Protein AF-A0A369QYZ6-F1 (afdb_monomer_lite)

Radius of gyration: 21.4 Å; chains: 1; bounding box: 82×43×47 Å

pLDDT: mean 86.19, std 14.92, range [37.97, 97.81]

Structure (mmCIF, N/CA/C/O backbone):
data_AF-A0A369QYZ6-F1
#
_entry.id   AF-A0A369QYZ6-F1
#
loop_
_atom_site.group_PDB
_atom_site.id
_atom_site.type_symbol
_atom_site.label_atom_id
_atom_site.label_alt_id
_atom_site.label_comp_id
_atom_site.label_asym_id
_atom_site.label_entity_id
_atom_site.label_seq_id
_atom_site.pdbx_PDB_ins_code
_atom_site.Cartn_x
_atom_site.Cartn_y
_atom_site.Cartn_z
_atom_site.occupancy
_atom_site.B_iso_or_equiv
_atom_site.auth_seq_id
_atom_site.auth_comp_id
_atom_site.auth_asym_id
_atom_site.auth_atom_id
_atom_site.pdbx_PDB_model_num
ATOM 1 N N . MET A 1 1 ? -58.964 -28.642 27.534 1.00 44.19 1 MET A N 1
ATOM 2 C CA . MET A 1 1 ? -57.500 -28.870 27.513 1.00 44.19 1 MET A CA 1
ATOM 3 C C . MET A 1 1 ? -57.176 -29.201 26.060 1.00 44.19 1 MET A C 1
ATOM 5 O O . MET A 1 1 ? -57.828 -30.085 25.542 1.00 44.19 1 MET A O 1
ATOM 9 N N . THR A 1 2 ? -56.388 -28.465 25.279 1.00 37.97 2 THR A N 1
ATOM 10 C CA . THR A 1 2 ? -55.137 -27.760 25.583 1.00 37.97 2 THR A CA 1
ATOM 11 C C . THR A 1 2 ? -54.899 -26.732 24.465 1.00 37.97 2 THR A C 1
ATOM 13 O O . THR A 1 2 ? -55.054 -27.058 23.292 1.00 37.97 2 THR A O 1
ATOM 16 N N . ARG A 1 3 ? -54.572 -25.483 24.820 1.00 47.41 3 ARG A N 1
ATOM 17 C CA . ARG A 1 3 ? -54.133 -24.442 23.876 1.00 47.41 3 ARG A CA 1
ATOM 18 C C . ARG A 1 3 ? -52.657 -24.700 23.562 1.00 47.41 3 ARG A C 1
ATOM 20 O O . ARG A 1 3 ? -51.866 -24.739 24.498 1.00 47.41 3 ARG A O 1
ATOM 27 N N . ILE A 1 4 ? -52.298 -24.891 22.294 1.00 53.59 4 ILE A N 1
ATOM 28 C CA . ILE A 1 4 ? -50.894 -24.955 21.869 1.00 53.59 4 ILE A CA 1
ATOM 29 C C . ILE A 1 4 ? -50.514 -23.572 21.350 1.00 53.59 4 ILE A C 1
ATOM 31 O O . ILE A 1 4 ? -51.007 -23.103 20.327 1.00 53.59 4 ILE A O 1
ATOM 35 N N . THR A 1 5 ? -49.690 -22.906 22.144 1.00 53.66 5 THR A N 1
ATOM 36 C CA . THR A 1 5 ? -49.102 -21.592 21.912 1.00 53.66 5 THR A CA 1
ATOM 37 C C . THR A 1 5 ? -48.083 -21.694 20.777 1.00 53.66 5 THR A C 1
ATOM 39 O O . THR A 1 5 ? -47.119 -22.449 20.886 1.00 53.66 5 THR A O 1
ATOM 42 N N . ALA A 1 6 ? -48.283 -20.945 19.692 1.00 45.88 6 ALA A N 1
ATOM 43 C CA . ALA A 1 6 ? -47.274 -20.771 18.652 1.00 45.88 6 ALA A CA 1
ATOM 44 C C . ALA A 1 6 ? -46.126 -19.915 19.213 1.00 45.88 6 ALA A C 1
ATOM 46 O O . ALA A 1 6 ? -46.329 -18.749 19.557 1.00 45.88 6 ALA A O 1
ATOM 47 N N . LEU A 1 7 ? -44.941 -20.515 19.361 1.00 50.94 7 LEU A N 1
ATOM 48 C CA . LEU A 1 7 ? -43.720 -19.824 19.765 1.00 50.94 7 LEU A CA 1
ATOM 49 C C . LEU A 1 7 ? -43.148 -19.041 18.575 1.00 50.94 7 LEU A C 1
ATOM 51 O O . LEU A 1 7 ? -43.071 -19.544 17.457 1.00 50.94 7 LEU A O 1
ATOM 55 N N . ALA A 1 8 ? -42.760 -17.803 18.854 1.00 49.84 8 ALA A N 1
ATOM 56 C CA . ALA A 1 8 ? -42.253 -16.821 17.914 1.00 49.84 8 ALA A CA 1
ATOM 57 C C . ALA A 1 8 ? -40.897 -17.209 17.292 1.00 49.84 8 ALA A C 1
ATOM 59 O O . ALA A 1 8 ? -39.930 -17.471 18.004 1.00 49.84 8 ALA A O 1
ATOM 60 N N . CYS A 1 9 ? -40.807 -17.138 15.961 1.00 49.28 9 CYS A N 1
ATOM 61 C CA . CYS A 1 9 ? -39.552 -17.056 15.213 1.00 49.28 9 CYS A CA 1
ATOM 62 C C . CYS A 1 9 ? -39.265 -15.586 14.869 1.00 49.28 9 CYS A C 1
ATOM 64 O O . CYS A 1 9 ? -39.647 -15.123 13.800 1.00 49.28 9 CYS A O 1
ATOM 66 N N . VAL A 1 10 ? -38.607 -14.839 15.760 1.00 56.41 10 VAL A N 1
ATOM 67 C CA . VAL A 1 10 ? -38.053 -13.507 15.443 1.00 56.41 10 VAL A CA 1
ATOM 68 C C . VAL A 1 10 ? -36.713 -13.352 16.164 1.00 56.41 10 VAL A C 1
ATOM 70 O O . VAL A 1 10 ? -36.670 -12.851 17.281 1.00 56.41 10 VAL A O 1
ATOM 73 N N . ALA A 1 11 ? -35.618 -13.829 15.564 1.00 52.50 11 ALA A N 1
ATOM 74 C CA . ALA A 1 11 ? -34.265 -13.606 16.097 1.00 52.50 11 ALA A CA 1
ATOM 75 C C . ALA A 1 11 ? -33.144 -13.773 15.043 1.00 52.50 11 ALA A C 1
ATOM 77 O O . ALA A 1 11 ? -32.142 -14.417 15.327 1.00 52.50 11 ALA A O 1
ATOM 78 N N . LEU A 1 12 ? -33.289 -13.245 13.816 1.00 54.00 12 LEU A N 1
ATOM 79 C CA . LEU A 1 12 ? -32.292 -13.474 12.743 1.00 54.00 12 LEU A CA 1
ATOM 80 C C . LEU A 1 12 ? -31.980 -12.273 11.823 1.00 54.00 12 LEU A C 1
ATOM 82 O O . LEU A 1 12 ? -31.528 -12.476 10.703 1.00 54.00 12 LEU A O 1
ATOM 86 N N . ALA A 1 13 ? -32.174 -11.023 12.264 1.00 51.34 13 ALA A N 1
ATOM 87 C CA . ALA A 1 13 ? -32.017 -9.854 11.377 1.00 51.34 13 ALA A CA 1
ATOM 88 C C . ALA A 1 13 ? -30.848 -8.890 11.691 1.00 51.34 13 ALA A C 1
ATOM 90 O O . ALA A 1 13 ? -30.642 -7.950 10.934 1.00 51.34 13 ALA A O 1
ATOM 91 N N . CYS A 1 14 ? -30.061 -9.084 12.757 1.00 49.56 14 CYS A N 1
ATOM 92 C CA . CYS A 1 14 ? -29.054 -8.082 13.169 1.00 49.56 14 CYS A CA 1
ATOM 93 C C . CYS A 1 14 ? -27.592 -8.407 12.799 1.00 49.56 14 CYS A C 1
ATOM 95 O O . CYS A 1 14 ? -26.706 -7.641 13.158 1.00 49.56 14 CYS A O 1
ATOM 97 N N . GLY A 1 15 ? -27.315 -9.509 12.091 1.00 52.78 15 GLY A N 1
ATOM 98 C CA . GLY A 1 15 ? -25.939 -9.914 11.748 1.00 52.78 15 GLY A CA 1
ATOM 99 C C . GLY A 1 15 ? -25.395 -9.361 10.423 1.00 52.78 15 GLY A C 1
ATOM 100 O O . GLY A 1 15 ? -24.191 -9.401 10.196 1.00 52.78 15 GLY A O 1
ATOM 101 N N . SER A 1 16 ? -26.259 -8.857 9.539 1.00 60.16 16 SER A N 1
ATOM 102 C CA . SER A 1 16 ? -25.887 -8.535 8.153 1.00 60.16 16 SER A CA 1
ATOM 103 C C . SER A 1 16 ? -25.119 -7.221 8.021 1.00 60.16 16 SER A C 1
ATOM 105 O O . SER A 1 16 ? -24.186 -7.140 7.232 1.00 60.16 16 SER A O 1
ATOM 107 N N . ALA A 1 17 ? -25.472 -6.208 8.816 1.00 61.09 17 ALA A N 1
ATOM 108 C CA . ALA A 1 17 ? -24.948 -4.855 8.636 1.00 61.09 17 ALA A CA 1
ATOM 109 C C . ALA A 1 17 ? -23.436 -4.755 8.910 1.00 61.09 17 ALA A C 1
ATOM 111 O O . ALA A 1 17 ? -22.721 -4.098 8.162 1.00 61.09 17 ALA A O 1
ATOM 112 N N . ALA A 1 18 ? -22.934 -5.448 9.938 1.00 59.78 18 ALA A N 1
ATOM 113 C CA . ALA A 1 18 ? -21.511 -5.422 10.279 1.00 59.78 18 ALA A CA 1
ATOM 114 C C . ALA A 1 18 ? -20.650 -6.158 9.238 1.00 59.78 18 ALA A C 1
ATOM 116 O O . ALA A 1 18 ? -19.600 -5.660 8.841 1.00 59.78 18 ALA A O 1
ATOM 117 N N . ALA A 1 19 ? -21.123 -7.306 8.742 1.00 62.62 19 ALA A N 1
ATOM 118 C CA . ALA A 1 19 ? -20.434 -8.049 7.688 1.00 62.62 19 ALA A CA 1
ATOM 119 C C . ALA A 1 19 ? -20.420 -7.280 6.353 1.00 62.62 19 ALA A C 1
ATOM 121 O O . ALA A 1 19 ? -19.427 -7.318 5.634 1.00 62.62 19 ALA A O 1
ATOM 122 N N . GLN A 1 20 ? -21.499 -6.550 6.045 1.00 61.28 20 GLN A N 1
ATOM 123 C CA . GLN A 1 20 ? -21.595 -5.706 4.849 1.00 61.28 20 GLN A CA 1
ATOM 124 C C . GLN A 1 20 ? -20.698 -4.460 4.925 1.00 61.28 20 GLN A C 1
ATOM 126 O O . GLN A 1 20 ? -20.114 -4.067 3.918 1.00 61.28 20 GLN A O 1
ATOM 131 N N . ALA A 1 21 ? -20.550 -3.847 6.103 1.00 63.19 21 ALA A N 1
ATOM 132 C CA . ALA A 1 21 ? -19.617 -2.736 6.294 1.00 63.19 21 ALA A CA 1
ATOM 133 C C . ALA A 1 21 ? -18.162 -3.199 6.108 1.00 63.19 21 ALA A C 1
ATOM 135 O O . ALA A 1 21 ? -17.414 -2.603 5.342 1.00 63.19 21 ALA A O 1
ATOM 136 N N . GLN A 1 22 ? -17.789 -4.340 6.702 1.00 71.00 22 GLN A N 1
ATOM 137 C CA . GLN A 1 22 ? -16.449 -4.915 6.543 1.00 71.00 22 GLN A CA 1
ATOM 138 C C . GLN A 1 22 ? -16.117 -5.299 5.093 1.00 71.00 22 GLN A C 1
ATOM 140 O O . GLN A 1 22 ? -14.975 -5.122 4.672 1.00 71.00 22 GLN A O 1
ATOM 145 N N . SER A 1 23 ? -17.087 -5.811 4.324 1.00 78.62 23 SER A N 1
ATOM 146 C CA . SER A 1 23 ? -16.870 -6.098 2.901 1.00 78.62 23 SER A CA 1
ATOM 147 C C . SER A 1 23 ? -16.702 -4.819 2.080 1.00 78.62 23 SER A C 1
ATOM 149 O O . SER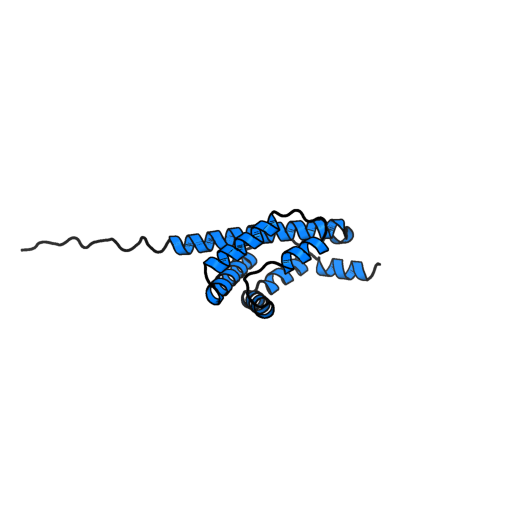 A 1 23 ? -15.816 -4.763 1.234 1.00 78.62 23 SER A O 1
ATOM 151 N N . THR A 1 24 ? -17.492 -3.783 2.378 1.00 90.88 24 THR A N 1
ATOM 152 C CA . THR A 1 24 ? -17.425 -2.488 1.681 1.00 90.88 24 THR A CA 1
ATOM 153 C C . THR A 1 24 ? -16.095 -1.781 1.948 1.00 90.88 24 THR A C 1
ATOM 155 O O . THR A 1 24 ? -15.451 -1.301 1.021 1.00 90.88 24 THR A O 1
ATOM 158 N N . ASP A 1 25 ? -15.634 -1.768 3.198 1.00 95.44 25 ASP A N 1
ATOM 159 C CA . ASP A 1 25 ? -14.352 -1.161 3.570 1.00 95.44 25 ASP A CA 1
ATOM 160 C C . ASP A 1 25 ? -13.165 -1.856 2.907 1.00 95.44 25 ASP A C 1
ATOM 162 O O . ASP A 1 25 ? -12.225 -1.198 2.463 1.00 95.44 25 ASP A O 1
ATOM 166 N N . LEU A 1 26 ? -13.208 -3.190 2.823 1.00 96.56 26 LEU A N 1
ATOM 167 C CA . LEU A 1 26 ? -12.175 -3.959 2.138 1.00 96.56 26 LEU A CA 1
ATOM 168 C C . LEU A 1 26 ? -12.139 -3.637 0.644 1.00 96.56 26 LEU A C 1
ATOM 170 O O . LEU A 1 26 ? -11.059 -3.429 0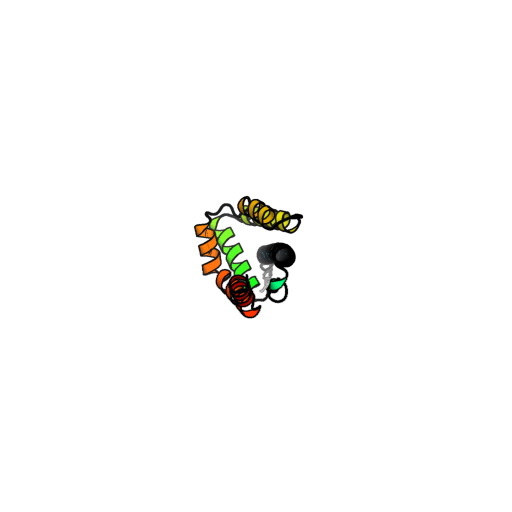.105 1.00 96.56 26 LEU A O 1
ATOM 174 N N . GLU A 1 27 ? -13.298 -3.576 -0.011 1.00 96.81 27 GLU A N 1
ATOM 175 C CA . GLU A 1 27 ? -13.402 -3.229 -1.433 1.00 96.81 27 GLU A CA 1
ATOM 176 C C . GLU A 1 27 ? -12.870 -1.820 -1.715 1.00 96.81 27 GLU A C 1
ATOM 178 O O . GLU A 1 27 ? -12.121 -1.623 -2.670 1.00 96.81 27 GLU A O 1
ATOM 183 N N . ARG A 1 28 ? -13.196 -0.849 -0.854 1.00 97.12 28 ARG A N 1
ATOM 184 C CA . ARG A 1 28 ? -12.668 0.521 -0.935 1.00 97.12 28 ARG A CA 1
ATOM 185 C C . ARG A 1 28 ? -11.156 0.555 -0.750 1.00 97.12 28 ARG A C 1
ATOM 187 O O . ARG A 1 28 ? -10.452 1.214 -1.514 1.00 97.12 28 ARG A O 1
ATOM 194 N N . PHE A 1 29 ? -10.650 -0.174 0.245 1.00 96.19 29 PHE A N 1
ATOM 195 C CA . PHE A 1 29 ? -9.220 -0.231 0.525 1.00 96.19 29 PHE A CA 1
ATOM 196 C C . PHE A 1 29 ? -8.433 -0.843 -0.635 1.00 96.19 29 PHE A C 1
ATOM 198 O O . PHE A 1 29 ? -7.412 -0.295 -1.045 1.00 96.19 29 PHE A O 1
ATOM 205 N N . GLU A 1 30 ? -8.932 -1.954 -1.169 1.00 96.94 30 GLU A N 1
ATOM 206 C CA . GLU A 1 30 ? -8.381 -2.643 -2.331 1.00 96.94 30 GLU A CA 1
ATOM 207 C C . GLU A 1 30 ? -8.349 -1.731 -3.552 1.00 96.94 30 GLU A C 1
ATOM 209 O O . GLU A 1 30 ? -7.273 -1.485 -4.090 1.00 96.94 30 GLU A O 1
ATOM 214 N N . ALA A 1 31 ? -9.491 -1.148 -3.924 1.00 97.25 31 ALA A N 1
ATOM 215 C CA . ALA A 1 31 ? -9.584 -0.276 -5.089 1.00 97.25 31 ALA A CA 1
ATOM 216 C C . ALA A 1 31 ? -8.630 0.926 -4.990 1.00 97.25 31 ALA A C 1
ATOM 218 O O . ALA A 1 31 ? -7.938 1.255 -5.956 1.00 97.25 31 ALA A O 1
ATOM 219 N N . ALA A 1 32 ? -8.546 1.564 -3.817 1.00 95.81 32 ALA A N 1
ATOM 220 C CA . ALA A 1 32 ? -7.617 2.668 -3.599 1.00 95.81 32 ALA A CA 1
ATOM 221 C C . ALA A 1 32 ? -6.151 2.210 -3.712 1.00 95.81 32 ALA A C 1
ATOM 223 O O . ALA A 1 32 ? -5.346 2.855 -4.387 1.00 95.81 32 ALA A O 1
ATOM 224 N N . ALA A 1 33 ? -5.795 1.080 -3.096 1.00 95.00 33 ALA A N 1
ATOM 225 C CA . ALA A 1 33 ? -4.435 0.552 -3.123 1.00 95.00 33 ALA A CA 1
ATOM 226 C C . ALA A 1 33 ? -3.994 0.100 -4.526 1.00 95.00 33 ALA A C 1
ATOM 228 O O . ALA A 1 33 ? -2.843 0.330 -4.910 1.00 95.00 33 ALA A O 1
ATOM 229 N N . GLU A 1 34 ? -4.884 -0.523 -5.298 1.00 96.50 34 GLU A N 1
ATOM 230 C CA . GLU A 1 34 ? -4.646 -0.898 -6.694 1.00 96.50 34 GLU A CA 1
ATOM 231 C C . GLU A 1 34 ? -4.431 0.336 -7.568 1.00 96.50 34 GLU A C 1
ATOM 233 O O . GLU A 1 34 ? -3.423 0.415 -8.271 1.00 96.50 34 GLU A O 1
ATOM 238 N N . ALA A 1 35 ? -5.314 1.334 -7.463 1.00 96.31 35 ALA A N 1
ATOM 239 C CA . ALA A 1 35 ? -5.206 2.578 -8.217 1.00 96.31 35 ALA A CA 1
ATOM 240 C C . ALA A 1 35 ? -3.906 3.332 -7.900 1.00 96.31 35 ALA A C 1
ATOM 242 O O . ALA A 1 35 ? -3.207 3.776 -8.812 1.00 96.31 35 ALA A O 1
ATOM 243 N N . MET A 1 36 ? -3.532 3.434 -6.622 1.00 94.56 36 MET A N 1
ATOM 244 C CA . MET A 1 36 ? -2.246 4.015 -6.227 1.00 94.56 36 MET A CA 1
ATOM 245 C C . MET A 1 36 ? -1.064 3.195 -6.765 1.00 94.56 36 MET A C 1
ATOM 247 O O . MET A 1 36 ? -0.096 3.758 -7.273 1.00 94.56 36 MET A O 1
ATOM 251 N N . SER A 1 37 ? -1.123 1.864 -6.699 1.00 94.69 37 SER A N 1
ATOM 252 C CA . SER A 1 37 ? -0.044 1.013 -7.222 1.00 94.69 37 SER A CA 1
ATOM 253 C C . SER A 1 37 ? 0.117 1.177 -8.734 1.00 94.69 37 SER A C 1
ATOM 255 O O . SER A 1 37 ? 1.243 1.301 -9.213 1.00 94.69 37 SER A O 1
ATOM 257 N N . ALA A 1 38 ? -0.990 1.258 -9.476 1.00 95.50 38 ALA A N 1
ATOM 258 C CA . ALA A 1 38 ? -0.992 1.481 -10.919 1.00 95.50 38 ALA A CA 1
ATOM 259 C C . ALA A 1 38 ? -0.343 2.820 -11.286 1.00 95.50 38 ALA A C 1
ATOM 261 O O . ALA A 1 38 ? 0.526 2.862 -12.157 1.00 95.50 38 ALA A O 1
ATOM 262 N N . GLN A 1 39 ? -0.699 3.896 -10.579 1.00 95.12 39 GLN A N 1
ATOM 263 C CA . GLN A 1 39 ? -0.086 5.213 -10.769 1.00 95.12 39 GLN A CA 1
ATOM 264 C C . GLN A 1 39 ? 1.414 5.193 -10.471 1.00 95.12 39 GLN A C 1
ATOM 266 O O . GLN A 1 39 ? 2.222 5.642 -11.283 1.00 95.12 39 GLN A O 1
ATOM 271 N N . MET A 1 40 ? 1.808 4.610 -9.336 1.00 94.50 40 MET A N 1
ATOM 272 C CA . MET A 1 40 ? 3.216 4.481 -8.966 1.00 94.50 40 MET A CA 1
ATOM 273 C C . MET A 1 40 ? 4.001 3.696 -10.025 1.00 94.50 40 MET A C 1
ATOM 275 O O . MET A 1 40 ? 5.114 4.076 -10.383 1.00 94.50 40 MET A O 1
ATOM 279 N N . PHE A 1 41 ? 3.439 2.604 -10.543 1.00 94.81 41 PHE A N 1
ATOM 280 C CA . PHE A 1 41 ? 4.082 1.791 -11.571 1.00 94.81 41 PHE A CA 1
ATOM 281 C C . PHE A 1 41 ? 4.156 2.502 -12.923 1.00 94.81 41 PHE A C 1
ATOM 283 O O . PHE A 1 41 ? 5.185 2.382 -13.588 1.00 94.81 41 PHE A O 1
ATOM 290 N N . ALA A 1 42 ? 3.147 3.292 -13.298 1.00 94.25 42 ALA A N 1
ATOM 291 C CA . ALA A 1 42 ? 3.202 4.143 -14.485 1.00 94.25 42 ALA A CA 1
ATOM 292 C C . ALA A 1 42 ? 4.356 5.154 -14.387 1.00 94.25 42 ALA A C 1
ATOM 294 O O . ALA A 1 42 ? 5.211 5.194 -15.270 1.00 94.25 42 ALA A O 1
ATOM 295 N N . LEU A 1 43 ? 4.468 5.863 -13.261 1.00 94.50 43 LEU A N 1
ATOM 296 C CA . LEU A 1 43 ? 5.562 6.807 -13.015 1.00 94.50 43 LEU A CA 1
ATOM 297 C C . LEU A 1 43 ? 6.938 6.115 -13.004 1.00 94.50 43 LEU A C 1
ATOM 299 O O . LEU A 1 43 ? 7.899 6.623 -13.579 1.00 94.50 43 LEU A O 1
ATOM 303 N N . ILE A 1 44 ? 7.052 4.916 -12.415 1.00 93.25 44 ILE A N 1
ATOM 304 C CA . ILE A 1 44 ? 8.296 4.127 -12.477 1.00 93.25 44 ILE A CA 1
ATOM 305 C C . ILE A 1 44 ? 8.631 3.733 -13.920 1.00 93.25 44 ILE A C 1
ATOM 307 O O . ILE A 1 44 ? 9.806 3.757 -14.286 1.00 93.25 44 ILE A O 1
ATOM 311 N N . ALA A 1 45 ? 7.643 3.347 -14.732 1.00 93.56 45 ALA A N 1
ATOM 312 C CA . ALA A 1 45 ? 7.860 2.994 -16.132 1.00 93.56 45 ALA A CA 1
ATOM 313 C C . ALA A 1 45 ? 8.334 4.200 -16.954 1.00 93.56 45 ALA A C 1
ATOM 315 O O . ALA A 1 45 ? 9.218 4.049 -17.797 1.00 93.56 45 ALA A O 1
ATOM 316 N N . GLU A 1 46 ? 7.781 5.384 -16.688 1.00 93.19 46 GLU A N 1
ATOM 317 C CA . GLU A 1 46 ? 8.176 6.640 -17.330 1.00 93.19 46 GLU A CA 1
ATOM 318 C C . GLU A 1 46 ? 9.599 7.054 -16.946 1.00 93.19 46 GLU A C 1
ATOM 320 O O . GLU A 1 46 ? 10.431 7.309 -17.819 1.00 93.19 46 GLU A O 1
ATOM 325 N N . GLU A 1 47 ? 9.911 7.068 -15.648 1.00 91.31 47 GLU A N 1
ATOM 326 C CA . GLU A 1 47 ? 11.239 7.443 -15.157 1.00 91.31 47 GLU A CA 1
ATOM 327 C C . GLU A 1 47 ? 12.300 6.389 -15.512 1.00 91.31 47 GLU A C 1
ATOM 329 O O . GLU A 1 47 ? 13.459 6.724 -15.778 1.00 91.31 47 GLU A O 1
ATOM 334 N N . ARG A 1 48 ? 11.930 5.099 -15.508 1.00 91.31 48 ARG A N 1
ATOM 335 C CA . ARG A 1 48 ? 12.835 3.962 -15.744 1.00 91.31 48 ARG A CA 1
ATOM 336 C C . ARG A 1 48 ? 12.235 2.934 -16.715 1.00 91.31 48 ARG A C 1
ATOM 338 O O . ARG A 1 48 ? 11.895 1.824 -16.295 1.00 91.31 48 ARG A O 1
ATOM 345 N N . PRO A 1 49 ? 12.252 3.213 -18.033 1.00 90.94 49 PRO A N 1
ATOM 346 C CA . PRO A 1 49 ? 11.663 2.336 -19.052 1.00 90.94 49 PRO A CA 1
ATOM 347 C C . PRO A 1 49 ? 12.205 0.903 -19.054 1.00 90.94 49 PRO A C 1
ATOM 349 O O . PRO A 1 49 ? 11.484 -0.040 -19.368 1.00 90.94 49 PRO A O 1
ATOM 352 N N . ALA A 1 50 ? 13.464 0.711 -18.644 1.00 90.56 50 ALA A N 1
ATOM 353 C CA . ALA A 1 50 ? 14.083 -0.611 -18.523 1.00 90.56 50 ALA A CA 1
ATOM 354 C C . ALA A 1 50 ? 13.383 -1.535 -17.504 1.00 90.56 50 ALA A C 1
ATOM 356 O O . ALA A 1 50 ? 13.583 -2.746 -17.550 1.00 90.56 50 ALA A O 1
ATOM 357 N N . LEU A 1 51 ? 12.577 -0.986 -16.586 1.00 91.38 51 LEU A N 1
ATOM 358 C CA . LEU A 1 51 ? 11.825 -1.756 -15.594 1.00 91.38 51 LEU A CA 1
ATOM 359 C C . LEU A 1 51 ? 10.388 -2.061 -16.019 1.00 91.38 51 LEU A C 1
ATOM 361 O O . LEU A 1 51 ? 9.755 -2.888 -15.371 1.00 91.38 51 LEU A O 1
ATOM 365 N N . ALA A 1 52 ? 9.879 -1.442 -17.091 1.00 90.62 52 ALA A N 1
ATOM 366 C CA . ALA A 1 52 ? 8.462 -1.500 -17.449 1.00 90.62 52 ALA A CA 1
ATOM 367 C C . ALA A 1 52 ? 7.939 -2.938 -17.627 1.00 90.62 52 ALA A C 1
ATOM 369 O O . ALA A 1 52 ? 6.848 -3.263 -17.173 1.00 90.62 52 ALA A O 1
ATOM 370 N N . GLY A 1 53 ? 8.743 -3.825 -18.224 1.00 91.31 53 GLY A N 1
ATOM 371 C CA . GLY A 1 53 ? 8.381 -5.234 -18.431 1.00 91.31 53 GLY A CA 1
ATOM 372 C C . GLY A 1 53 ? 8.482 -6.129 -17.190 1.00 91.31 53 GLY A C 1
ATOM 373 O O . GLY A 1 53 ? 8.164 -7.309 -17.281 1.00 91.31 53 GLY A O 1
ATOM 374 N N . ALA A 1 54 ? 8.953 -5.597 -16.062 1.00 94.56 54 ALA A N 1
ATOM 375 C CA . ALA A 1 54 ? 9.122 -6.323 -14.806 1.00 94.56 54 ALA A CA 1
ATOM 376 C C . ALA A 1 54 ? 8.291 -5.715 -13.668 1.00 94.56 54 ALA A C 1
ATOM 378 O O . ALA A 1 54 ? 8.492 -6.077 -12.511 1.00 94.56 54 ALA A O 1
ATOM 379 N N . LEU A 1 55 ? 7.406 -4.754 -13.962 1.00 94.00 55 LEU A N 1
ATOM 380 C CA . LEU A 1 55 ? 6.535 -4.170 -12.948 1.00 94.00 55 LEU A CA 1
ATOM 381 C C . LEU A 1 55 ? 5.538 -5.225 -12.449 1.00 94.00 55 LEU A C 1
ATOM 383 O O . LEU A 1 55 ? 5.015 -5.995 -13.258 1.00 94.00 55 LEU A O 1
ATOM 387 N N . PRO A 1 56 ? 5.285 -5.297 -11.133 1.00 94.06 56 PRO A N 1
ATOM 388 C CA . PRO A 1 56 ? 4.311 -6.234 -10.611 1.00 94.06 56 PRO A CA 1
ATOM 389 C C . PRO A 1 56 ? 2.883 -5.901 -11.030 1.00 94.06 56 PRO A C 1
ATOM 391 O O . PRO A 1 56 ? 2.547 -4.746 -11.272 1.00 94.06 56 PRO A O 1
ATOM 394 N N . ASP A 1 57 ? 2.037 -6.927 -11.041 1.00 93.50 57 ASP A N 1
ATOM 395 C CA . ASP A 1 57 ? 0.597 -6.749 -11.189 1.00 93.50 57 ASP A CA 1
ATOM 396 C C . ASP A 1 57 ? 0.009 -5.988 -9.988 1.00 93.50 57 ASP A C 1
ATOM 398 O O . ASP A 1 57 ? 0.473 -6.119 -8.846 1.00 93.50 57 ASP A O 1
ATOM 402 N N . THR A 1 58 ? -1.010 -5.179 -10.241 1.00 93.69 58 THR A N 1
ATOM 403 C CA . THR A 1 58 ? -1.678 -4.373 -9.221 1.00 93.69 58 THR A CA 1
ATOM 404 C C . THR A 1 58 ? -2.784 -5.150 -8.524 1.00 93.69 58 THR A C 1
ATOM 406 O O . THR A 1 58 ? -2.930 -4.998 -7.311 1.00 93.69 58 THR A O 1
ATOM 409 N N . ASP A 1 59 ? -3.452 -6.060 -9.233 1.00 95.06 59 ASP A N 1
ATOM 410 C CA . ASP A 1 59 ? -4.694 -6.706 -8.797 1.00 95.06 59 ASP A CA 1
ATOM 411 C C . ASP A 1 59 ? -4.539 -7.498 -7.492 1.00 95.06 59 ASP A C 1
ATOM 413 O O . ASP A 1 59 ? -3.614 -8.296 -7.314 1.00 95.06 59 ASP A O 1
ATOM 417 N N . TRP A 1 60 ? -5.448 -7.317 -6.541 1.00 93.88 60 TRP A N 1
ATOM 418 C CA . TRP A 1 60 ? -5.445 -7.992 -5.251 1.00 93.88 60 TRP A CA 1
ATOM 419 C C . TRP A 1 60 ? -5.993 -9.413 -5.375 1.00 93.88 60 TRP A C 1
ATOM 421 O O . TRP A 1 60 ? -7.190 -9.687 -5.343 1.00 93.88 60 TRP A O 1
ATOM 431 N N . GLY A 1 61 ? -5.075 -10.376 -5.427 1.00 92.88 61 GLY A N 1
ATOM 432 C CA . GLY A 1 61 ? -5.420 -11.783 -5.252 1.00 92.88 61 GLY A CA 1
ATOM 433 C C . GLY A 1 61 ? -5.878 -12.116 -3.818 1.00 92.88 61 GLY A C 1
ATOM 434 O O . GLY A 1 61 ? -5.761 -11.295 -2.902 1.00 92.88 61 GLY A O 1
ATOM 435 N N . PRO A 1 62 ? -6.308 -13.369 -3.567 1.00 94.38 62 PRO A N 1
ATOM 436 C CA . PRO A 1 62 ? -6.848 -13.794 -2.271 1.00 94.38 62 PRO A CA 1
ATOM 437 C C . PRO A 1 62 ? -5.953 -13.474 -1.065 1.00 94.38 62 PRO A C 1
ATOM 439 O O . PRO A 1 62 ? -6.450 -13.041 -0.032 1.00 94.38 62 PRO A O 1
ATOM 442 N N . ALA A 1 63 ? -4.631 -13.625 -1.207 1.00 93.00 63 ALA A N 1
ATOM 443 C CA . ALA A 1 63 ? -3.680 -13.348 -0.129 1.00 93.00 63 ALA A CA 1
ATOM 444 C C . ALA A 1 63 ? -3.634 -11.861 0.267 1.00 93.00 63 ALA A C 1
ATOM 446 O O . ALA A 1 63 ? -3.500 -11.545 1.446 1.00 93.00 63 ALA A O 1
ATOM 447 N N . PHE A 1 64 ? -3.756 -10.949 -0.702 1.00 95.00 64 PHE A N 1
ATOM 448 C CA . PHE A 1 64 ? -3.814 -9.512 -0.430 1.00 95.00 64 PHE A CA 1
ATOM 449 C C . PHE A 1 64 ? -5.142 -9.126 0.209 1.00 95.00 64 PHE A C 1
ATOM 451 O O . PHE A 1 64 ? -5.145 -8.367 1.172 1.00 95.00 64 PHE A O 1
ATOM 458 N N . ARG A 1 65 ? -6.254 -9.709 -0.255 1.00 96.00 65 ARG A N 1
ATOM 459 C CA . ARG A 1 65 ? -7.578 -9.476 0.336 1.00 96.00 65 ARG A CA 1
ATOM 460 C C . ARG A 1 65 ? -7.660 -9.951 1.785 1.00 96.00 65 ARG A C 1
ATOM 462 O O . ARG A 1 65 ? -8.176 -9.230 2.633 1.00 96.00 65 ARG A O 1
ATOM 469 N N . GLU A 1 66 ? -7.115 -11.129 2.086 1.00 95.81 66 GLU A N 1
ATOM 470 C CA . GLU A 1 66 ? -7.035 -11.648 3.457 1.00 95.81 66 GLU A CA 1
ATOM 471 C C . GLU A 1 66 ? -6.175 -10.741 4.352 1.00 95.81 66 GLU A C 1
ATOM 473 O O . GLU A 1 66 ? -6.611 -10.335 5.434 1.00 95.81 66 GLU A O 1
ATOM 478 N N . ALA A 1 67 ? -4.989 -10.352 3.874 1.00 96.69 67 ALA A N 1
ATOM 479 C CA . ALA A 1 67 ? -4.109 -9.439 4.594 1.00 96.69 67 ALA A CA 1
ATOM 480 C C . ALA A 1 67 ? -4.761 -8.065 4.812 1.00 96.69 67 ALA A C 1
ATOM 482 O O . ALA A 1 67 ? -4.709 -7.526 5.915 1.00 96.69 67 ALA A O 1
ATOM 483 N N . GLY A 1 68 ? -5.411 -7.508 3.789 1.00 95.81 68 GLY A N 1
ATOM 484 C CA . GLY A 1 68 ? -6.102 -6.223 3.851 1.00 95.81 68 GLY A CA 1
ATOM 485 C C . GLY A 1 68 ? -7.250 -6.227 4.855 1.00 95.81 68 GLY A C 1
ATOM 486 O O . GLY A 1 68 ? -7.350 -5.309 5.668 1.00 95.81 68 GLY A O 1
ATOM 487 N N . ALA A 1 69 ? -8.053 -7.294 4.881 1.00 96.31 69 ALA A N 1
ATOM 488 C CA . ALA A 1 69 ? -9.111 -7.463 5.874 1.00 96.31 69 ALA A CA 1
ATOM 489 C C . ALA A 1 69 ? -8.545 -7.491 7.303 1.00 96.31 69 ALA A C 1
ATOM 491 O O . ALA A 1 69 ? -9.054 -6.799 8.186 1.00 96.31 69 ALA A O 1
ATOM 492 N N . CYS A 1 70 ? -7.451 -8.232 7.518 1.00 97.12 70 CYS A N 1
ATOM 493 C CA . CYS A 1 70 ? -6.738 -8.251 8.796 1.00 97.12 70 CYS A CA 1
ATOM 494 C C . CYS A 1 70 ? -6.215 -6.858 9.182 1.00 97.12 70 CYS A C 1
ATOM 496 O O . CYS A 1 70 ? -6.397 -6.432 10.321 1.00 97.12 70 CYS A O 1
ATOM 498 N N . VAL A 1 71 ? -5.604 -6.119 8.249 1.00 96.19 71 VAL A N 1
ATOM 499 C CA . VAL A 1 71 ? -5.079 -4.767 8.506 1.00 96.19 71 VAL A CA 1
ATOM 500 C C . VAL A 1 71 ? -6.201 -3.827 8.944 1.00 96.19 71 VAL A C 1
ATOM 502 O O . VAL A 1 71 ? -6.064 -3.159 9.971 1.00 96.19 71 VAL A O 1
ATOM 505 N N . LEU A 1 72 ? -7.323 -3.806 8.220 1.00 95.81 72 LEU A N 1
ATOM 506 C CA . LEU A 1 72 ? -8.479 -2.973 8.560 1.00 95.81 72 LEU A CA 1
ATOM 507 C C . LEU A 1 72 ? -9.037 -3.316 9.945 1.00 95.81 72 LEU A C 1
ATOM 509 O O . LEU A 1 72 ? -9.297 -2.415 10.740 1.00 95.81 72 LEU A O 1
ATOM 513 N N . ASP A 1 73 ? -9.156 -4.604 10.273 1.00 95.56 73 ASP A N 1
ATOM 514 C CA . ASP A 1 73 ? -9.606 -5.058 11.593 1.00 95.56 73 ASP A CA 1
ATOM 515 C C . ASP A 1 73 ? -8.650 -4.638 12.726 1.00 95.56 73 ASP A C 1
ATOM 517 O O . ASP A 1 73 ? -9.076 -4.154 13.781 1.00 95.56 73 ASP A O 1
ATOM 521 N N . ARG A 1 74 ? -7.334 -4.736 12.496 1.00 95.69 74 ARG A N 1
ATOM 522 C CA . ARG A 1 74 ? -6.314 -4.306 13.464 1.00 95.69 74 ARG A CA 1
ATOM 523 C C . ARG A 1 74 ? -6.311 -2.800 13.675 1.00 95.69 74 ARG A C 1
ATOM 525 O O . ARG A 1 74 ? -6.157 -2.365 14.818 1.00 95.69 74 ARG A O 1
ATOM 532 N N . ILE A 1 75 ? -6.473 -2.013 12.611 1.00 94.44 75 ILE A N 1
ATOM 533 C CA . ILE A 1 75 ? -6.591 -0.554 12.707 1.00 94.44 75 ILE A CA 1
ATOM 534 C C . ILE A 1 75 ? -7.857 -0.207 13.482 1.00 94.44 75 ILE A C 1
ATOM 536 O O . ILE A 1 75 ? -7.758 0.487 14.488 1.00 94.44 75 ILE A O 1
ATOM 540 N N . ARG A 1 76 ? -9.007 -0.770 13.096 1.00 94.31 76 ARG A N 1
ATOM 541 C CA . ARG A 1 76 ? -10.295 -0.583 13.778 1.00 94.31 76 ARG A CA 1
ATOM 542 C C . ARG A 1 76 ? -10.205 -0.865 15.276 1.00 94.31 76 ARG A C 1
ATOM 544 O O . ARG A 1 76 ? -10.604 -0.040 16.088 1.00 94.31 76 ARG A O 1
ATOM 551 N N . THR A 1 77 ? -9.615 -2.001 15.645 1.00 94.88 77 THR A N 1
ATOM 552 C CA . THR A 1 77 ? -9.412 -2.396 17.048 1.00 94.88 77 THR A CA 1
ATOM 553 C C . THR A 1 77 ? -8.462 -1.450 17.788 1.00 94.88 77 THR A C 1
ATOM 555 O O . THR A 1 77 ? -8.605 -1.217 18.987 1.00 94.88 77 THR A O 1
ATOM 558 N N . ALA A 1 78 ? -7.447 -0.932 17.096 1.00 94.56 78 ALA A N 1
ATOM 559 C CA . ALA A 1 78 ? -6.462 -0.024 17.669 1.00 94.56 78 ALA A CA 1
ATOM 560 C C . ALA A 1 78 ? -6.976 1.411 17.832 1.00 94.56 78 ALA A C 1
ATOM 562 O O . ALA A 1 78 ? -6.442 2.135 18.676 1.00 94.56 78 ALA A O 1
ATOM 563 N N . THR A 1 79 ? -7.935 1.820 17.002 1.00 94.00 79 THR A N 1
ATOM 564 C CA . THR A 1 79 ? -8.458 3.182 16.925 1.00 94.00 79 THR A CA 1
ATOM 565 C C . THR A 1 79 ? -9.983 3.177 17.055 1.00 94.00 79 THR A C 1
ATOM 567 O O . THR A 1 79 ? -10.487 3.180 18.177 1.00 94.00 79 THR A O 1
ATOM 570 N N . SER A 1 80 ? -10.712 3.195 15.939 1.00 92.56 80 SER A N 1
ATOM 571 C CA . SER A 1 80 ? -12.174 3.190 15.856 1.00 92.56 80 SER A CA 1
ATOM 572 C C . SER A 1 80 ? -12.649 2.957 14.415 1.00 92.56 80 SER A C 1
ATOM 574 O O . SER A 1 80 ? -11.863 3.072 13.471 1.00 92.56 80 SER A O 1
ATOM 576 N N . ASP A 1 81 ? -13.949 2.699 14.241 1.00 92.75 81 ASP A N 1
ATOM 577 C CA . ASP A 1 81 ? -14.604 2.667 12.923 1.00 92.75 81 ASP A CA 1
ATOM 578 C C . ASP A 1 81 ? -14.479 4.009 12.186 1.00 92.75 81 ASP A C 1
ATOM 580 O O . ASP A 1 81 ? -14.010 4.040 11.052 1.00 92.75 81 ASP A O 1
ATOM 584 N N . ASP A 1 82 ? -14.776 5.128 12.857 1.00 93.25 82 ASP A N 1
ATOM 585 C CA . ASP A 1 82 ? -14.651 6.478 12.280 1.00 93.25 82 ASP A CA 1
ATOM 586 C C . ASP A 1 82 ? -13.236 6.765 11.750 1.00 93.25 82 ASP A C 1
ATOM 588 O O . ASP A 1 82 ? -13.044 7.486 10.770 1.00 93.25 82 ASP A O 1
ATOM 592 N N . ASN A 1 83 ? -12.213 6.204 12.400 1.00 91.75 83 ASN A N 1
ATOM 593 C CA . ASN A 1 83 ? -10.835 6.362 11.963 1.00 91.75 83 ASN A CA 1
ATOM 594 C C . ASN A 1 83 ? -10.517 5.524 10.720 1.00 91.75 83 ASN A C 1
ATOM 596 O O . ASN A 1 83 ? -9.721 5.969 9.894 1.00 91.75 83 ASN A O 1
ATOM 600 N N . VAL A 1 84 ? -11.102 4.329 10.590 1.00 93.25 84 VAL A N 1
ATOM 601 C CA . VAL A 1 84 ? -11.008 3.529 9.360 1.00 93.25 84 VAL A CA 1
ATOM 602 C C . VAL A 1 84 ? -11.699 4.259 8.215 1.00 93.25 84 VAL A C 1
ATOM 604 O O . VAL A 1 84 ? -11.084 4.426 7.170 1.00 93.25 84 VAL A O 1
ATOM 607 N N . GLU A 1 85 ? -12.899 4.796 8.433 1.00 93.94 85 GLU A N 1
ATOM 608 C CA . GLU A 1 85 ? -13.628 5.584 7.430 1.00 93.94 85 GLU A CA 1
ATOM 609 C C . GLU A 1 85 ? -12.837 6.802 6.943 1.00 93.94 85 GLU A C 1
ATOM 611 O O . GLU A 1 85 ? -12.677 7.014 5.740 1.00 93.94 85 GLU A O 1
ATOM 616 N N . ARG A 1 86 ? -12.266 7.577 7.875 1.00 93.25 86 ARG A N 1
ATOM 617 C CA . ARG A 1 86 ? -11.384 8.700 7.533 1.00 93.25 86 ARG A CA 1
ATOM 618 C C . ARG A 1 86 ? -10.173 8.236 6.723 1.00 93.25 86 ARG A C 1
ATOM 620 O O . ARG A 1 86 ? -9.850 8.856 5.715 1.00 93.25 86 ARG A O 1
ATOM 627 N N . MET A 1 87 ? -9.507 7.165 7.158 1.00 93.12 87 MET A N 1
ATOM 628 C CA . MET A 1 87 ? -8.342 6.620 6.458 1.00 93.12 87 MET A CA 1
ATOM 629 C C . MET A 1 87 ? -8.703 6.180 5.034 1.00 93.12 87 MET A C 1
ATOM 631 O O . MET A 1 87 ? -7.960 6.487 4.108 1.00 93.12 87 MET A O 1
ATOM 635 N N . LEU A 1 88 ? -9.829 5.487 4.846 1.00 95.06 88 LEU A N 1
ATOM 636 C CA . LEU A 1 88 ? -10.297 5.075 3.522 1.00 95.06 88 LEU A CA 1
ATOM 637 C C . LEU A 1 88 ? -10.564 6.290 2.633 1.00 95.06 88 LEU A C 1
ATOM 639 O O . LEU A 1 88 ? -10.087 6.315 1.506 1.00 95.06 88 LEU A O 1
ATOM 643 N N . GLY A 1 89 ? -11.223 7.328 3.156 1.00 94.75 89 GLY A N 1
ATOM 644 C CA . GLY A 1 89 ? -11.444 8.570 2.409 1.00 94.75 89 GLY A CA 1
ATOM 645 C C . GLY A 1 89 ? -10.147 9.286 2.010 1.00 94.75 89 GLY A C 1
ATOM 646 O O . GLY A 1 89 ? -10.050 9.819 0.906 1.00 94.75 89 GLY A O 1
ATOM 647 N N . GLU A 1 90 ? -9.126 9.276 2.872 1.00 93.75 90 GLU A N 1
ATOM 648 C CA . GLU A 1 90 ? -7.795 9.808 2.542 1.00 93.75 90 GLU A CA 1
ATOM 649 C C . GLU A 1 90 ? -7.112 8.990 1.436 1.00 93.75 90 GLU A C 1
ATOM 651 O O . GLU A 1 90 ? -6.583 9.569 0.488 1.00 93.75 90 GLU A O 1
ATOM 656 N N . LEU A 1 91 ? -7.160 7.657 1.524 1.00 93.12 91 LEU A N 1
ATOM 657 C CA . LEU A 1 91 ? -6.587 6.760 0.516 1.00 93.12 91 LEU A CA 1
ATOM 658 C C . LEU A 1 91 ? -7.296 6.887 -0.834 1.00 93.12 91 LEU A C 1
ATOM 660 O O . LEU A 1 91 ? -6.636 6.939 -1.865 1.00 93.12 91 LEU A O 1
ATOM 664 N N . GLU A 1 92 ? -8.622 6.987 -0.840 1.00 95.31 92 GLU A N 1
ATOM 665 C CA . GLU A 1 92 ? -9.416 7.234 -2.047 1.00 95.31 92 GLU A CA 1
ATOM 666 C C . GLU A 1 92 ? -9.094 8.599 -2.663 1.00 95.31 92 GLU A C 1
ATOM 668 O O . GLU A 1 92 ? -8.966 8.719 -3.881 1.00 95.31 92 GLU A O 1
ATOM 673 N N . GLY A 1 93 ? -8.909 9.624 -1.825 1.00 94.25 93 GLY A N 1
ATOM 674 C CA . GLY A 1 93 ? -8.483 10.949 -2.266 1.00 94.25 93 GLY A CA 1
ATOM 675 C C . GLY A 1 93 ? -7.112 10.928 -2.942 1.00 94.25 93 GLY A C 1
ATOM 676 O O . GLY A 1 93 ? -6.943 11.543 -3.992 1.00 94.25 93 GLY A O 1
ATOM 677 N N . LEU A 1 94 ? -6.152 10.183 -2.384 1.00 92.75 94 LEU A N 1
ATOM 678 C CA . LEU A 1 94 ? -4.845 9.972 -3.014 1.00 92.75 94 LEU A CA 1
ATOM 679 C C . LEU A 1 94 ? -4.944 9.141 -4.292 1.00 92.75 94 LEU A C 1
ATOM 681 O O . LEU A 1 94 ? -4.301 9.465 -5.283 1.00 92.75 94 LEU A O 1
ATOM 685 N N . ALA A 1 95 ? -5.752 8.084 -4.287 1.00 93.69 95 ALA A N 1
ATOM 686 C CA . ALA A 1 95 ? -5.971 7.233 -5.449 1.00 93.69 95 ALA A CA 1
ATOM 687 C C . ALA A 1 95 ? -6.609 7.992 -6.624 1.00 93.69 95 ALA A C 1
ATOM 689 O O . ALA A 1 95 ? -6.365 7.643 -7.775 1.00 93.69 95 ALA A O 1
ATOM 690 N N . GLY A 1 96 ? -7.410 9.023 -6.345 1.00 93.69 96 GLY A N 1
ATOM 691 C CA . GLY A 1 96 ? -8.002 9.905 -7.351 1.00 93.69 96 GLY A CA 1
ATOM 692 C C . GLY A 1 96 ? -7.173 11.147 -7.693 1.00 93.69 96 GLY A C 1
ATOM 693 O O . GLY A 1 96 ? -7.602 11.929 -8.543 1.00 93.69 96 GLY A O 1
ATOM 694 N N . ALA A 1 97 ? -6.037 11.367 -7.029 1.00 93.38 97 ALA A N 1
ATOM 695 C CA . ALA A 1 97 ? -5.148 12.479 -7.337 1.00 93.38 97 ALA A CA 1
ATOM 696 C C . ALA A 1 97 ? -4.356 12.208 -8.625 1.00 93.38 97 ALA A C 1
ATOM 698 O O . ALA A 1 97 ? -4.164 11.062 -9.016 1.00 93.38 97 ALA A O 1
ATOM 699 N N . ASP A 1 98 ? -3.897 13.276 -9.273 1.00 92.00 98 ASP A N 1
ATOM 700 C CA . ASP A 1 98 ? -3.002 13.202 -10.427 1.00 92.00 98 ASP A CA 1
ATOM 701 C C . ASP A 1 98 ? -1.609 13.649 -9.976 1.00 92.00 98 ASP A C 1
ATOM 703 O O . ASP A 1 98 ? -1.439 14.788 -9.532 1.00 92.00 98 ASP A O 1
ATOM 707 N N . PHE A 1 99 ? -0.635 12.740 -10.021 1.00 93.19 99 PHE A N 1
ATOM 708 C CA . PHE A 1 99 ? 0.733 12.996 -9.575 1.00 93.19 99 PHE A CA 1
ATOM 709 C C . PHE A 1 99 ? 1.666 13.130 -10.775 1.00 93.19 99 PHE A C 1
ATOM 711 O O . PHE A 1 99 ? 1.763 12.223 -11.597 1.00 93.19 99 PHE A O 1
ATOM 718 N N . GLY A 1 100 ? 2.437 14.217 -10.833 1.00 92.06 100 GLY A N 1
ATOM 719 C CA . GLY A 1 100 ? 3.404 14.443 -11.909 1.00 92.06 100 GLY A CA 1
ATOM 720 C C . GLY A 1 100 ? 4.760 13.762 -11.694 1.00 92.06 100 GLY A C 1
ATOM 721 O O . GLY A 1 100 ? 5.619 13.828 -12.571 1.00 92.06 100 GLY A O 1
ATOM 722 N N . SER A 1 101 ? 5.008 13.171 -10.518 1.00 93.12 101 SER A N 1
ATOM 723 C CA . SER A 1 101 ? 6.268 12.480 -10.204 1.00 93.12 101 SER A CA 1
ATOM 724 C C . SER A 1 101 ? 6.153 11.545 -8.998 1.00 93.12 101 SER A C 1
ATOM 726 O O . SER A 1 101 ? 5.299 11.731 -8.125 1.00 93.12 101 SER A O 1
ATOM 728 N N . LEU A 1 102 ? 7.093 10.598 -8.869 1.00 91.19 102 LEU A N 1
ATOM 729 C CA . LEU A 1 102 ? 7.190 9.746 -7.674 1.00 91.19 102 LEU A CA 1
ATOM 730 C C . LEU A 1 102 ? 7.451 10.5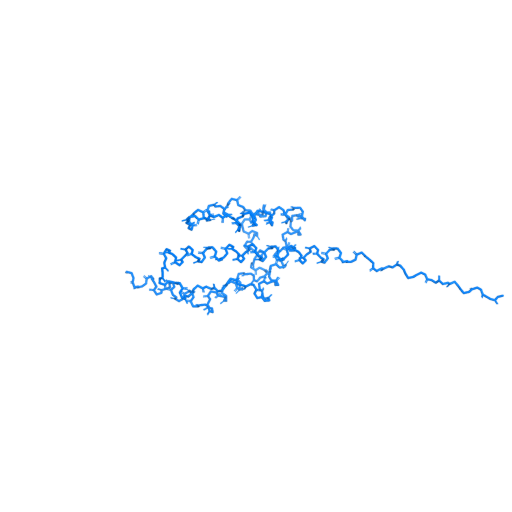44 -6.388 1.00 91.19 102 LEU A C 1
ATOM 732 O O . LEU A 1 102 ? 7.006 10.153 -5.307 1.00 91.19 102 LEU A O 1
ATOM 736 N N . ALA A 1 103 ? 8.178 11.660 -6.488 1.00 92.50 103 ALA A N 1
ATOM 737 C CA . ALA A 1 103 ? 8.465 12.523 -5.345 1.00 92.50 103 ALA A CA 1
ATOM 738 C C . ALA A 1 103 ? 7.195 13.202 -4.812 1.00 92.50 103 ALA A C 1
ATOM 740 O O . ALA A 1 103 ? 6.998 13.270 -3.599 1.00 92.50 103 ALA A O 1
ATOM 741 N N . GLU A 1 104 ? 6.327 13.662 -5.715 1.00 92.50 104 GLU A N 1
ATOM 742 C CA . GLU A 1 104 ? 5.042 14.270 -5.373 1.00 92.50 104 GLU A CA 1
ATOM 743 C C . GLU A 1 104 ? 4.102 13.255 -4.718 1.00 92.50 104 GLU A C 1
ATOM 745 O O . GLU A 1 104 ? 3.593 13.501 -3.623 1.00 92.50 104 GLU A O 1
ATOM 750 N N . MET A 1 105 ? 3.963 12.074 -5.328 1.00 91.69 105 MET A N 1
ATOM 751 C CA . MET A 1 105 ? 3.148 10.989 -4.782 1.00 91.69 105 MET A CA 1
ATOM 752 C C . MET A 1 105 ? 3.604 10.579 -3.376 1.00 91.69 105 MET A C 1
ATOM 754 O O . MET A 1 105 ? 2.788 10.401 -2.471 1.00 91.69 105 MET A O 1
ATOM 758 N N . ARG A 1 106 ? 4.922 10.470 -3.157 1.00 88.81 106 ARG A N 1
ATOM 759 C CA . ARG A 1 106 ? 5.484 10.154 -1.839 1.00 88.81 106 ARG A CA 1
ATOM 760 C C . ARG A 1 106 ? 5.154 11.227 -0.804 1.00 88.81 106 ARG A C 1
ATOM 762 O O . ARG A 1 106 ? 4.748 10.884 0.302 1.00 88.81 106 ARG A O 1
ATOM 769 N N . ALA A 1 107 ? 5.326 12.501 -1.152 1.00 90.12 107 ALA A N 1
ATOM 770 C CA . ALA A 1 107 ? 5.044 13.607 -0.243 1.00 90.12 107 ALA A CA 1
ATOM 771 C C . ALA A 1 107 ? 3.565 13.631 0.176 1.00 90.12 107 ALA A C 1
ATOM 773 O O . ALA A 1 107 ? 3.261 13.841 1.351 1.00 90.12 107 ALA A O 1
ATOM 774 N N . ALA A 1 108 ? 2.658 13.359 -0.766 1.00 88.31 108 ALA A N 1
ATOM 775 C CA . ALA A 1 108 ? 1.234 13.239 -0.485 1.00 88.31 108 ALA A CA 1
ATOM 776 C C . ALA A 1 108 ? 0.944 12.058 0.456 1.00 88.31 108 ALA A C 1
ATOM 778 O O . ALA A 1 108 ? 0.296 12.247 1.484 1.00 88.31 108 ALA A O 1
ATOM 779 N N . ASN A 1 109 ? 1.501 10.877 0.177 1.00 85.31 109 ASN A N 1
ATOM 780 C CA . ASN A 1 109 ? 1.324 9.689 1.012 1.00 85.31 109 ASN A CA 1
ATOM 781 C C . ASN A 1 109 ? 1.856 9.881 2.446 1.00 85.31 109 ASN A C 1
ATOM 783 O O . ASN A 1 109 ? 1.195 9.481 3.401 1.00 85.31 109 ASN A O 1
ATOM 787 N N . ASP A 1 110 ? 3.009 10.537 2.618 1.00 84.56 110 ASP A N 1
ATOM 788 C CA . ASP A 1 110 ? 3.605 10.810 3.937 1.00 84.56 110 ASP A CA 1
ATOM 789 C C . ASP A 1 110 ? 2.718 11.724 4.812 1.00 84.56 110 ASP A C 1
ATOM 791 O O . ASP A 1 110 ? 2.821 11.703 6.041 1.00 84.56 110 ASP A O 1
ATOM 795 N N . SER A 1 111 ? 1.827 12.509 4.196 1.00 77.00 111 SER A N 1
ATOM 796 C CA . SER A 1 111 ? 0.860 13.367 4.895 1.00 77.00 111 SER A CA 1
ATOM 797 C C . SER A 1 111 ? -0.453 12.672 5.278 1.00 77.00 111 SER A C 1
ATOM 799 O O . SER A 1 111 ? -1.284 13.275 5.957 1.00 77.00 111 SER A O 1
ATOM 801 N N . THR A 1 112 ? -0.639 11.412 4.875 1.00 77.12 112 THR A N 1
ATOM 802 C CA . THR A 1 112 ? -1.881 10.649 5.075 1.00 77.12 112 THR A CA 1
ATOM 803 C C . THR A 1 112 ? -1.659 9.435 5.963 1.00 77.12 112 THR A C 1
ATOM 805 O O . THR A 1 112 ? -0.556 8.890 6.036 1.00 77.12 112 THR A O 1
ATOM 808 N N . GLY A 1 113 ? -2.709 8.981 6.651 1.00 74.88 113 GLY A N 1
ATOM 809 C CA . GLY A 1 113 ? -2.630 7.707 7.348 1.00 74.88 113 GLY A CA 1
ATOM 810 C C . GLY A 1 113 ? -3.629 7.519 8.485 1.00 74.88 113 GLY A C 1
ATOM 811 O O . GLY A 1 113 ? -4.321 8.443 8.929 1.00 74.88 113 GLY A O 1
ATOM 812 N N . PRO A 1 114 ? -3.658 6.306 9.059 1.00 78.44 114 PRO A N 1
ATOM 813 C CA . PRO A 1 114 ? -4.630 5.935 10.083 1.00 78.44 114 PRO A CA 1
ATOM 814 C C . PRO A 1 114 ? -4.408 6.614 11.440 1.00 78.44 114 PRO A C 1
ATOM 816 O O . PRO A 1 114 ? -5.032 6.210 12.416 1.00 78.44 114 PRO A O 1
ATOM 819 N N . GLY A 1 115 ? -3.517 7.606 11.550 1.00 78.31 115 GLY A N 1
ATOM 820 C CA . GLY A 1 115 ? -3.182 8.249 12.825 1.00 78.31 115 GLY A CA 1
ATOM 821 C C . GLY A 1 115 ? -2.429 7.334 13.799 1.00 78.31 115 GLY A C 1
ATOM 822 O O . GLY A 1 115 ? -2.322 7.640 14.984 1.00 78.31 115 GLY A O 1
ATOM 823 N N . LEU A 1 116 ? -1.910 6.202 13.314 1.00 84.69 116 LEU A N 1
ATOM 824 C CA . LEU A 1 116 ? -1.070 5.290 14.082 1.00 84.69 116 LEU A CA 1
ATOM 825 C C . LEU A 1 116 ? 0.415 5.612 13.854 1.00 84.69 116 LEU A C 1
ATOM 827 O O . LEU A 1 116 ? 0.790 5.966 12.735 1.00 84.69 116 LEU A O 1
ATOM 831 N N . PRO A 1 117 ? 1.286 5.436 14.870 1.00 88.25 117 PRO A N 1
ATOM 832 C CA . PRO A 1 117 ? 2.729 5.528 14.671 1.00 88.25 117 PRO A CA 1
ATOM 833 C C . PRO A 1 117 ? 3.195 4.579 13.560 1.00 88.25 117 PRO A C 1
ATOM 835 O O . PRO A 1 117 ? 2.732 3.437 13.496 1.00 88.25 117 PRO A O 1
ATOM 838 N N . GLN A 1 118 ? 4.145 5.014 12.727 1.00 87.44 118 GLN A N 1
ATOM 839 C CA . GLN A 1 118 ? 4.639 4.235 11.582 1.00 87.44 118 GLN A CA 1
ATOM 840 C C . GLN A 1 118 ? 5.092 2.821 11.981 1.00 87.44 118 GLN A C 1
ATOM 842 O O . GLN A 1 118 ? 4.711 1.847 11.339 1.00 87.44 118 GLN A O 1
ATOM 847 N N . GLU A 1 119 ? 5.820 2.685 13.092 1.00 91.06 119 GLU A N 1
ATOM 848 C CA . GLU A 1 119 ? 6.257 1.385 13.621 1.00 91.06 119 GLU A CA 1
ATOM 849 C C . GLU A 1 119 ? 5.085 0.438 13.916 1.00 91.06 119 GLU A C 1
ATOM 851 O O . GLU A 1 119 ? 5.181 -0.776 13.730 1.00 91.06 119 GLU A O 1
ATOM 856 N N . ARG A 1 120 ? 3.949 0.985 14.368 1.00 91.94 120 ARG A N 1
ATOM 857 C CA . ARG A 1 120 ? 2.741 0.198 14.622 1.00 91.94 120 ARG A CA 1
ATOM 858 C C . ARG A 1 120 ? 2.091 -0.247 13.317 1.00 91.94 120 ARG A C 1
ATOM 860 O O . ARG A 1 120 ? 1.646 -1.387 13.255 1.00 91.94 120 ARG A O 1
ATOM 867 N N . MET A 1 121 ? 2.080 0.605 12.295 1.00 91.69 121 MET A N 1
ATOM 868 C CA . MET A 1 121 ? 1.587 0.237 10.966 1.00 91.69 121 MET A CA 1
ATOM 869 C C . MET A 1 121 ? 2.443 -0.836 10.299 1.00 91.69 121 MET A C 1
ATOM 871 O O . MET A 1 121 ? 1.899 -1.814 9.796 1.00 91.69 121 MET A O 1
ATOM 875 N N . MET A 1 122 ? 3.770 -0.710 10.364 1.00 92.44 122 MET A N 1
ATOM 876 C CA . MET A 1 122 ? 4.686 -1.743 9.871 1.00 92.44 122 MET A CA 1
ATOM 877 C C . MET A 1 122 ? 4.435 -3.082 10.567 1.00 92.44 122 MET A C 1
ATOM 879 O O . MET A 1 122 ? 4.273 -4.104 9.907 1.00 92.44 122 MET A O 1
ATOM 883 N N . ARG A 1 123 ? 4.308 -3.077 11.901 1.00 95.38 123 ARG A N 1
ATOM 884 C CA . ARG A 1 123 ? 3.997 -4.297 12.653 1.00 95.38 123 ARG A CA 1
ATOM 885 C C . ARG A 1 123 ? 2.664 -4.918 12.229 1.00 95.38 123 ARG A C 1
ATOM 887 O O . ARG A 1 123 ? 2.630 -6.120 12.004 1.00 95.38 123 ARG A O 1
ATOM 894 N N . ILE A 1 124 ? 1.599 -4.123 12.083 1.00 95.44 124 ILE A N 1
ATOM 895 C CA . ILE A 1 124 ? 0.289 -4.614 11.617 1.00 95.44 124 ILE A CA 1
ATOM 896 C C . ILE A 1 124 ? 0.412 -5.251 10.226 1.00 95.44 124 ILE A C 1
ATOM 898 O O . ILE A 1 124 ? -0.060 -6.366 10.024 1.00 95.44 124 ILE A O 1
ATOM 902 N N . ASN A 1 125 ? 1.087 -4.587 9.284 1.00 94.38 125 ASN A N 1
ATOM 903 C CA . ASN A 1 125 ? 1.281 -5.108 7.929 1.00 94.38 125 ASN A CA 1
ATOM 904 C C . ASN A 1 125 ? 2.075 -6.420 7.914 1.00 94.38 125 ASN A C 1
ATOM 906 O O . ASN A 1 125 ? 1.756 -7.322 7.138 1.00 94.38 125 ASN A O 1
ATOM 910 N N . SER A 1 126 ? 3.088 -6.531 8.773 1.00 96.44 126 SER A N 1
ATOM 911 C CA . SER A 1 126 ? 3.888 -7.745 8.928 1.00 96.44 126 SER A CA 1
ATOM 912 C C . SER A 1 126 ? 3.063 -8.891 9.528 1.00 96.44 126 SER A C 1
ATOM 914 O O . SER A 1 1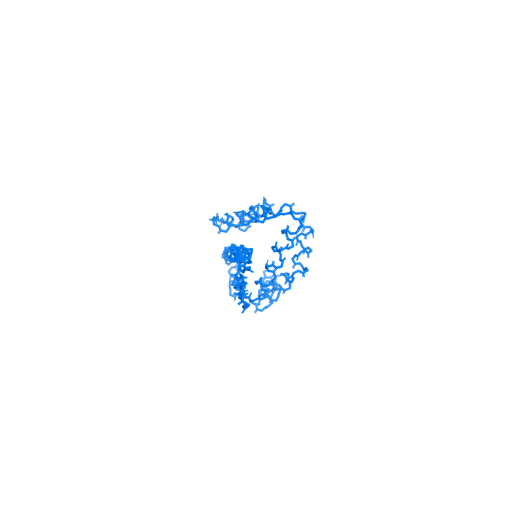26 ? 2.986 -9.970 8.947 1.00 96.44 126 SER A O 1
ATOM 916 N N . GLU A 1 127 ? 2.357 -8.640 10.637 1.00 97.31 127 GLU A N 1
ATOM 917 C CA . GLU A 1 127 ? 1.510 -9.630 11.324 1.00 97.31 127 GLU A CA 1
ATOM 918 C C . GLU A 1 127 ? 0.337 -10.116 10.461 1.00 97.31 127 GLU A C 1
ATOM 920 O O . GLU A 1 127 ? -0.063 -11.273 10.567 1.00 97.31 127 GLU A O 1
ATOM 925 N N . CYS A 1 128 ? -0.203 -9.249 9.602 1.00 97.81 128 CYS A N 1
ATOM 926 C CA . CYS A 1 128 ? -1.274 -9.589 8.668 1.00 97.81 128 CYS A CA 1
ATOM 927 C C . CYS A 1 128 ? -0.769 -10.186 7.342 1.00 97.81 128 CYS A C 1
ATOM 929 O O . CYS A 1 128 ? -1.578 -10.508 6.478 1.00 97.81 128 CYS A O 1
ATOM 931 N N . GLY A 1 129 ? 0.546 -10.333 7.144 1.00 97.31 129 GLY A N 1
ATOM 932 C CA . GLY A 1 129 ? 1.118 -10.950 5.942 1.00 97.31 129 GLY A CA 1
ATOM 933 C C . GLY A 1 129 ? 1.120 -10.068 4.686 1.00 97.31 129 GLY A C 1
ATOM 934 O O . GLY A 1 129 ? 1.459 -10.553 3.604 1.00 97.31 129 GLY A O 1
ATOM 935 N N . MET A 1 130 ? 0.803 -8.774 4.808 1.00 94.75 130 MET A N 1
ATOM 936 C CA . MET A 1 130 ? 0.819 -7.819 3.692 1.00 94.75 130 MET A CA 1
ATOM 937 C C . MET A 1 130 ? 2.239 -7.646 3.127 1.00 94.75 130 MET A C 1
ATOM 939 O O . MET A 1 130 ? 2.443 -7.637 1.913 1.00 94.75 130 MET A O 1
ATOM 943 N N . GLU A 1 131 ? 3.251 -7.589 4.000 1.00 93.94 131 GLU A N 1
ATOM 944 C CA . GLU A 1 131 ? 4.660 -7.505 3.586 1.00 93.94 131 GLU A CA 1
ATOM 945 C C . GLU A 1 131 ? 5.120 -8.764 2.835 1.00 93.94 131 GLU A C 1
ATOM 947 O O . GLU A 1 131 ? 5.832 -8.675 1.833 1.00 93.94 131 GLU A O 1
ATOM 952 N N . A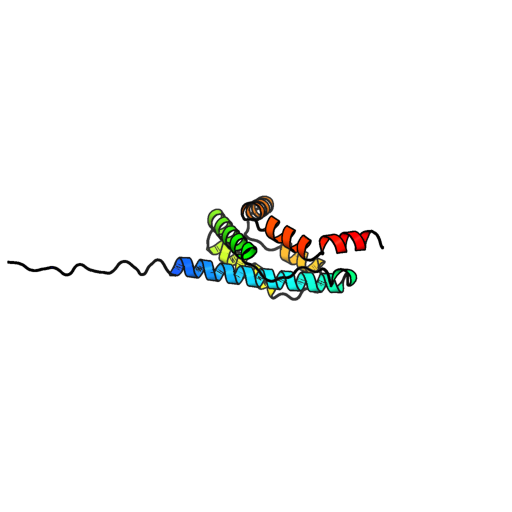SP A 1 132 ? 4.694 -9.945 3.292 1.00 94.38 132 ASP A N 1
ATOM 953 C CA . ASP A 1 132 ? 4.999 -11.223 2.645 1.00 94.38 132 ASP A CA 1
ATOM 954 C C . ASP A 1 132 ? 4.305 -11.355 1.286 1.00 94.38 132 ASP A C 1
ATOM 956 O O . ASP A 1 132 ? 4.888 -11.889 0.338 1.00 94.38 132 ASP A O 1
ATOM 960 N N . ALA A 1 133 ? 3.059 -10.888 1.175 1.00 94.88 133 ALA A N 1
ATOM 961 C CA . ALA A 1 133 ? 2.319 -10.851 -0.083 1.00 94.88 133 ALA A CA 1
ATOM 962 C C . ALA A 1 133 ? 3.002 -9.919 -1.098 1.00 94.88 133 ALA A C 1
ATOM 964 O O . ALA A 1 133 ? 3.289 -10.336 -2.222 1.00 94.88 133 ALA A O 1
ATOM 965 N N . MET A 1 134 ? 3.373 -8.707 -0.673 1.00 92.56 134 MET A N 1
ATOM 966 C CA . MET A 1 134 ? 4.094 -7.741 -1.505 1.00 92.56 134 MET A CA 1
ATOM 967 C C . MET A 1 134 ? 5.463 -8.257 -1.944 1.00 92.56 134 MET A C 1
ATOM 969 O O . MET A 1 134 ? 5.819 -8.173 -3.120 1.00 92.56 134 MET A O 1
ATOM 973 N N . ARG A 1 135 ? 6.231 -8.860 -1.030 1.00 91.94 135 ARG A N 1
ATOM 974 C CA . ARG A 1 135 ? 7.537 -9.440 -1.364 1.00 91.94 135 ARG A CA 1
ATOM 975 C C . ARG A 1 135 ? 7.413 -10.541 -2.412 1.00 91.94 135 ARG A C 1
ATOM 977 O O . ARG A 1 135 ? 8.180 -10.535 -3.371 1.00 91.94 135 ARG A O 1
ATOM 984 N N . ARG A 1 136 ? 6.463 -11.467 -2.242 1.00 93.19 136 ARG A N 1
ATOM 985 C CA . ARG A 1 136 ? 6.216 -12.550 -3.209 1.00 93.19 136 ARG A CA 1
ATOM 986 C C . ARG A 1 136 ? 5.881 -11.991 -4.585 1.00 93.19 136 ARG A C 1
ATOM 988 O O . ARG A 1 136 ? 6.553 -12.340 -5.546 1.00 93.19 136 ARG A O 1
ATOM 995 N N . ARG A 1 137 ? 4.965 -11.027 -4.653 1.00 93.31 137 ARG A N 1
ATOM 996 C CA . ARG A 1 137 ? 4.593 -10.340 -5.895 1.00 93.31 137 ARG A CA 1
ATOM 997 C C . ARG A 1 137 ? 5.783 -9.666 -6.593 1.00 93.31 137 ARG A C 1
ATOM 999 O O . ARG A 1 137 ? 5.951 -9.793 -7.805 1.00 93.31 137 ARG A O 1
ATOM 1006 N N . MET A 1 138 ? 6.652 -8.983 -5.848 1.00 92.25 138 MET A N 1
ATOM 1007 C CA . MET A 1 138 ? 7.864 -8.371 -6.417 1.00 92.25 138 MET A CA 1
ATOM 1008 C C . MET A 1 138 ? 8.892 -9.400 -6.918 1.00 92.25 138 MET A C 1
ATOM 1010 O O . MET A 1 138 ? 9.660 -9.111 -7.835 1.00 92.25 138 MET A O 1
ATOM 1014 N N . VAL A 1 139 ? 8.941 -10.587 -6.309 1.00 92.50 139 VAL A N 1
ATOM 1015 C CA . VAL A 1 139 ? 9.793 -11.693 -6.771 1.00 92.50 139 VAL A CA 1
ATOM 1016 C C . VAL A 1 139 ? 9.210 -12.324 -8.035 1.00 92.50 139 VAL A C 1
ATOM 1018 O O . VAL A 1 139 ? 9.930 -12.490 -9.014 1.00 92.50 139 VAL A O 1
ATOM 1021 N N . GLU A 1 140 ? 7.917 -12.641 -8.026 1.00 92.88 140 GLU A N 1
ATOM 1022 C CA . GLU A 1 140 ? 7.213 -13.318 -9.122 1.00 92.88 140 GLU A CA 1
ATOM 1023 C C . GLU A 1 140 ? 7.163 -12.475 -10.401 1.00 92.88 140 GLU A C 1
ATOM 1025 O O . GLU A 1 140 ? 7.279 -13.013 -11.497 1.00 92.88 140 GLU A O 1
ATOM 1030 N N . SER A 1 141 ? 7.078 -11.150 -10.266 1.00 92.69 141 SER A N 1
ATOM 1031 C CA . SER A 1 141 ? 7.150 -10.205 -11.392 1.00 92.69 141 SER A CA 1
ATOM 1032 C C . SER A 1 141 ? 8.551 -10.033 -11.987 1.00 92.69 141 SER A C 1
ATOM 1034 O O . SER A 1 141 ? 8.707 -9.408 -13.032 1.00 92.69 141 SER A O 1
ATOM 1036 N N . GLY A 1 142 ? 9.598 -10.537 -11.325 1.00 93.19 142 GLY A N 1
ATOM 1037 C CA . GLY A 1 142 ? 10.985 -10.283 -11.720 1.00 93.19 142 GLY A CA 1
ATOM 1038 C C . GLY A 1 142 ? 11.467 -8.856 -11.429 1.00 93.19 142 GLY A C 1
ATOM 1039 O O . GLY A 1 142 ? 12.627 -8.541 -11.711 1.00 93.19 142 GLY A O 1
ATOM 1040 N N . PHE A 1 143 ? 10.638 -8.006 -10.807 1.00 91.75 143 PHE A N 1
ATOM 1041 C CA . PHE A 1 143 ? 10.957 -6.607 -10.508 1.00 91.75 143 PHE A CA 1
ATOM 1042 C C . PHE A 1 143 ? 12.279 -6.455 -9.749 1.00 91.75 143 PHE A C 1
ATOM 1044 O O . PHE A 1 143 ? 13.132 -5.633 -10.096 1.00 91.75 143 PHE A O 1
ATOM 1051 N N . LEU A 1 144 ? 12.490 -7.288 -8.722 1.00 88.88 144 LEU A N 1
ATOM 1052 C CA . LEU A 1 144 ? 13.711 -7.242 -7.912 1.00 88.88 144 LEU A CA 1
ATOM 1053 C C . LEU A 1 144 ? 14.964 -7.587 -8.723 1.00 88.88 144 LEU A C 1
ATOM 1055 O O . LEU A 1 144 ? 16.021 -6.998 -8.493 1.00 88.88 144 LEU A O 1
ATOM 1059 N N . GLN A 1 145 ? 14.854 -8.515 -9.674 1.00 91.19 145 GLN A N 1
ATOM 1060 C CA . GLN A 1 145 ? 15.960 -8.878 -10.555 1.00 91.19 145 GLN A CA 1
ATOM 1061 C C . GLN A 1 145 ? 16.252 -7.748 -11.548 1.00 91.19 145 GLN A C 1
ATOM 1063 O O . GLN A 1 145 ? 17.411 -7.353 -11.695 1.00 91.19 145 GLN A O 1
ATOM 1068 N N . ALA A 1 146 ? 15.213 -7.177 -12.160 1.00 90.62 146 ALA A N 1
ATOM 1069 C CA . ALA A 1 146 ? 15.341 -6.060 -13.093 1.00 90.62 146 ALA A CA 1
ATOM 1070 C C . ALA A 1 146 ? 15.996 -4.835 -12.430 1.00 90.62 146 ALA A C 1
ATOM 1072 O O . ALA A 1 146 ? 16.923 -4.245 -12.987 1.00 90.62 146 ALA A O 1
ATOM 1073 N N . MET A 1 147 ? 15.613 -4.507 -11.191 1.00 88.06 147 MET A N 1
ATOM 1074 C CA . MET A 1 147 ? 16.260 -3.439 -10.418 1.00 88.06 147 MET A CA 1
ATOM 1075 C C . MET A 1 147 ? 17.739 -3.711 -10.105 1.00 88.06 147 MET A C 1
ATOM 1077 O O . MET A 1 147 ? 18.542 -2.778 -10.058 1.00 88.06 147 MET A O 1
ATOM 1081 N N . GLN A 1 148 ? 18.124 -4.964 -9.846 1.00 88.00 148 GLN A N 1
ATOM 1082 C CA . GLN A 1 148 ? 19.530 -5.315 -9.604 1.00 88.00 148 GLN A CA 1
ATOM 1083 C C . GLN A 1 148 ? 20.367 -5.201 -10.879 1.00 88.00 148 GLN A C 1
ATOM 1085 O O . GLN A 1 148 ? 21.514 -4.756 -10.816 1.00 88.00 148 GLN A O 1
ATOM 1090 N N . GLN A 1 149 ? 19.797 -5.571 -12.025 1.00 86.88 149 GLN A N 1
ATOM 1091 C CA . GLN A 1 149 ? 20.446 -5.461 -13.331 1.00 86.88 149 GLN A CA 1
ATOM 1092 C C . GLN A 1 149 ? 20.589 -3.999 -13.766 1.00 86.88 149 GLN A C 1
ATOM 1094 O 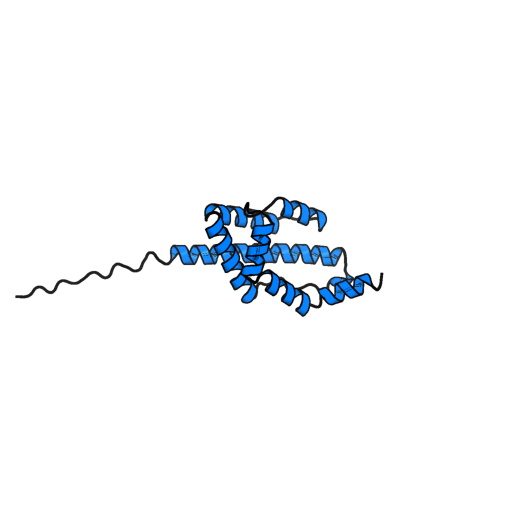O . GLN A 1 149 ? 21.665 -3.595 -14.203 1.00 86.88 149 GLN A O 1
ATOM 1099 N N . SER A 1 150 ? 19.562 -3.171 -13.545 1.00 80.94 150 SER A N 1
ATOM 1100 C CA . SER A 1 150 ? 19.596 -1.746 -13.898 1.00 80.94 150 SER A CA 1
ATOM 1101 C C . SER A 1 150 ? 20.652 -0.948 -13.121 1.00 80.94 150 SER A C 1
ATOM 1103 O O . SER A 1 150 ? 21.028 0.137 -13.544 1.00 80.94 150 SER A O 1
ATOM 1105 N N . ARG A 1 151 ? 21.117 -1.453 -11.969 1.00 76.94 151 ARG A N 1
ATOM 1106 C CA . ARG A 1 151 ? 22.199 -0.844 -11.172 1.00 76.94 151 ARG A CA 1
ATOM 1107 C C . ARG A 1 151 ? 23.601 -1.276 -11.604 1.00 76.94 151 ARG A C 1
ATOM 1109 O O . ARG A 1 151 ? 24.559 -0.596 -11.266 1.00 76.94 151 ARG A O 1
ATOM 1116 N N . GLN A 1 152 ? 23.725 -2.414 -12.284 1.00 68.06 152 GLN A N 1
ATOM 1117 C CA . GLN A 1 152 ? 25.012 -2.991 -12.699 1.00 68.06 152 GLN A CA 1
ATOM 1118 C C . GLN A 1 152 ? 25.375 -2.658 -14.154 1.00 68.06 152 GLN A C 1
ATOM 1120 O O . GLN A 1 152 ? 26.523 -2.846 -14.543 1.00 68.06 152 GLN A O 1
ATOM 1125 N N . GLY A 1 153 ? 24.412 -2.183 -14.950 1.00 54.25 153 GLY A N 1
ATOM 1126 C CA . GLY A 1 153 ? 24.598 -1.783 -16.349 1.00 54.25 153 GLY A CA 1
ATOM 1127 C C . GLY A 1 153 ? 24.466 -0.279 -16.612 1.00 54.25 153 GLY A C 1
ATOM 1128 O O . GLY A 1 153 ? 24.158 0.087 -17.744 1.00 54.25 153 GLY A O 1
ATOM 1129 N N . GLY A 1 154 ? 24.622 0.557 -15.578 1.00 48.62 154 GLY A N 1
ATOM 1130 C CA . GLY A 1 154 ? 24.654 2.023 -15.676 1.00 48.62 154 GLY A CA 1
ATOM 1131 C C . GLY A 1 154 ? 26.071 2.562 -15.791 1.00 48.62 154 GLY A C 1
ATOM 1132 O O . GLY A 1 154 ? 26.951 2.016 -15.088 1.00 48.62 154 GLY A O 1
#

Sequence (154 aa):
MTRITALACVALACGSAAAQAQSTDLERFEAAAEAMSAQMFALIAEERPALAGALPDTDWGPAFREAGACVLDRIRTATSDDNVERMLGELEGLAGADFGSLAEMRAANDSTGPGLPQERMMRINSECGMEDAMRRRMVESGFLQAMQQSRQGG

Secondary structure (DSSP, 8-state):
------------SSSHHHHHHHHHHHHHHHHHHHHHHHHHHHHHHHH-GGGGGGPPP-S--HHHHHHHHHHHHHHHHHS-HHHHHHHHHHHHHHHTS--SSHHHHHHHHHT-SSSS-HHHHHHHHHHTTHHHHHHHHHHHTSHHHHHHHHHH--

Foldseek 3Di:
DDDDDDDDDDDPDDPPPVVVLLVVLLVLVLLLQLLLLVLLLVQCCVVPVLLNQLRFHSHDDPLLSQLSSQLLVVLCVVPHPVLSVQQSVLSVVLSPDDDPHPVRSVVSVVVGDSPDDPVVSVVSSVVSCVVVVVVVRSVVSCSVVSVVVVVVPD